Protein AF-A0A699ZXB0-F1 (afdb_monomer_lite)

Foldseek 3Di:
DALVVQLVVLVVVCVVVVQPLVSLLSNLVSCVSVVVLVSSLVSLVSNCVSPVPDPSSVVSNVVSD

pLDDT: mean 94.41, std 5.28, range [60.97, 97.62]

Radius of gyration: 10.56 Å; chains: 1; bounding box: 25×16×28 Å

Sequence (65 aa):
QSWAAAAKEASRVLEQDSFNVKALYRRAQAYIGTADFAEAEADVKKGLSAEPGNADLAALLKKLK

Structure (mmCIF, N/CA/C/O backbone):
data_AF-A0A699ZXB0-F1
#
_entry.id   AF-A0A699ZXB0-F1
#
loop_
_atom_site.group_PDB
_atom_site.id
_atom_site.type_symbol
_atom_site.label_atom_id
_atom_site.label_alt_id
_atom_site.label_comp_id
_atom_site.label_asym_id
_atom_site.label_entity_id
_atom_site.label_seq_id
_atom_site.pdbx_PDB_ins_code
_atom_site.Cartn_x
_atom_site.Cartn_y
_atom_site.Cartn_z
_atom_site.occupancy
_atom_site.B_iso_or_equiv
_atom_site.auth_seq_id
_atom_site.auth_comp_id
_atom_site.auth_asym_id
_atom_site.auth_atom_id
_atom_site.pdbx_PDB_model_num
ATOM 1 N N . GLN A 1 1 ? 0.319 -9.729 -16.944 1.00 60.97 1 GLN A N 1
ATOM 2 C CA . 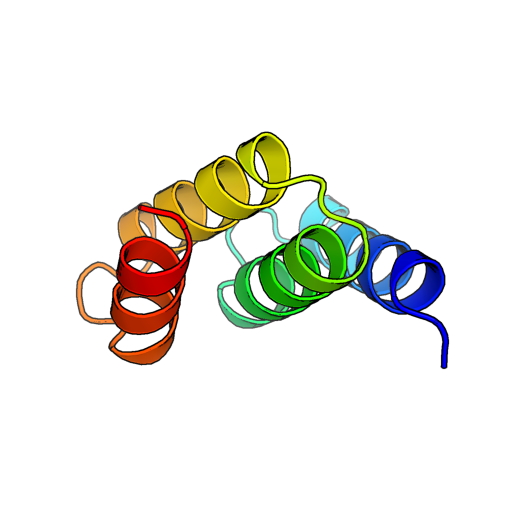GLN A 1 1 ? -0.079 -8.347 -16.598 1.00 60.97 1 GLN A CA 1
ATOM 3 C C . GLN A 1 1 ? 1.114 -7.712 -15.899 1.00 60.97 1 GLN A C 1
ATOM 5 O O . GLN A 1 1 ? 1.654 -8.346 -15.001 1.00 60.97 1 GLN A O 1
ATOM 10 N N . SER A 1 2 ? 1.599 -6.560 -16.361 1.00 89.56 2 SER A N 1
ATOM 11 C CA . SER A 1 2 ? 2.764 -5.893 -15.754 1.00 89.56 2 SER A CA 1
ATOM 12 C C . SER A 1 2 ? 2.347 -5.100 -14.516 1.00 89.56 2 SER A C 1
ATOM 14 O O . SER A 1 2 ? 1.214 -4.620 -14.459 1.00 89.56 2 SER A O 1
ATOM 16 N N . TRP A 1 3 ? 3.264 -4.892 -13.569 1.00 89.38 3 TRP A N 1
ATOM 17 C CA . TRP A 1 3 ? 3.018 -4.085 -12.366 1.00 89.38 3 TRP A CA 1
ATOM 18 C C . TRP A 1 3 ? 2.450 -2.694 -12.698 1.00 89.38 3 TRP A C 1
ATOM 20 O O . TRP A 1 3 ? 1.421 -2.299 -12.160 1.00 89.38 3 TRP A O 1
ATOM 30 N N . ALA A 1 4 ? 3.009 -2.012 -13.702 1.00 89.88 4 ALA A N 1
ATOM 31 C CA . ALA A 1 4 ? 2.509 -0.714 -14.166 1.00 89.88 4 ALA A CA 1
ATOM 32 C C . ALA A 1 4 ? 1.045 -0.741 -14.661 1.00 89.88 4 ALA A C 1
ATOM 34 O O . ALA A 1 4 ? 0.293 0.209 -14.443 1.00 89.88 4 ALA A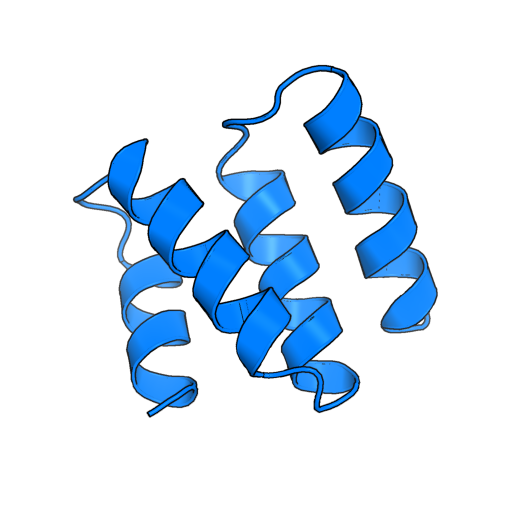 O 1
ATOM 35 N N . ALA A 1 5 ? 0.609 -1.831 -15.305 1.00 93.25 5 ALA A N 1
ATOM 36 C CA . ALA A 1 5 ? -0.782 -1.972 -15.739 1.00 93.25 5 ALA A CA 1
ATOM 37 C C . ALA A 1 5 ? -1.719 -2.143 -14.534 1.00 93.25 5 ALA A C 1
ATOM 39 O O . ALA A 1 5 ? -2.747 -1.472 -14.461 1.00 93.25 5 ALA A O 1
ATOM 40 N N . ALA A 1 6 ? -1.310 -2.949 -13.547 1.00 93.81 6 ALA A N 1
ATOM 41 C CA . ALA A 1 6 ? -2.066 -3.139 -12.312 1.00 93.81 6 ALA A CA 1
ATOM 42 C C . ALA A 1 6 ? -2.230 -1.824 -11.526 1.00 93.81 6 ALA A C 1
ATOM 44 O O . ALA A 1 6 ? -3.331 -1.519 -11.063 1.00 93.81 6 ALA A O 1
ATOM 45 N N . ALA A 1 7 ? -1.173 -1.006 -11.437 1.00 94.50 7 ALA A N 1
ATOM 46 C CA . ALA A 1 7 ? -1.245 0.312 -10.804 1.00 94.50 7 ALA A CA 1
ATOM 47 C C . ALA A 1 7 ? -2.230 1.251 -11.520 1.00 94.50 7 ALA A C 1
ATOM 49 O O . ALA A 1 7 ? -3.007 1.960 -10.872 1.00 94.50 7 ALA A O 1
ATOM 50 N N . LYS A 1 8 ? -2.243 1.232 -12.859 1.00 95.75 8 LYS A N 1
ATOM 51 C CA . LYS A 1 8 ? -3.166 2.035 -13.670 1.00 95.75 8 LYS A CA 1
ATOM 52 C C . LYS A 1 8 ? -4.624 1.610 -13.482 1.00 95.75 8 LYS A C 1
ATOM 54 O O . LYS A 1 8 ? -5.488 2.461 -13.286 1.00 95.75 8 LYS A O 1
ATOM 59 N N . GLU A 1 9 ? -4.904 0.310 -13.512 1.00 96.12 9 GLU A N 1
ATOM 60 C CA . GLU A 1 9 ? -6.260 -0.218 -13.312 1.00 96.12 9 GLU A CA 1
ATOM 61 C C . GLU A 1 9 ? -6.786 0.096 -11.910 1.00 96.12 9 GLU A C 1
ATOM 63 O O . GLU A 1 9 ? -7.915 0.565 -11.761 1.00 96.12 9 GLU A O 1
ATOM 68 N N . ALA A 1 10 ? -5.950 -0.088 -10.886 1.00 96.00 10 ALA A N 1
ATOM 69 C CA . ALA A 1 10 ? -6.298 0.274 -9.521 1.00 96.00 10 ALA A CA 1
ATOM 70 C C . ALA A 1 10 ? -6.517 1.787 -9.363 1.00 96.00 10 ALA A C 1
ATOM 72 O O . ALA A 1 10 ? -7.453 2.196 -8.681 1.00 96.00 10 ALA A O 1
ATOM 73 N N . SER A 1 11 ? -5.725 2.621 -10.044 1.00 96.19 11 SER A N 1
ATOM 74 C CA . SER A 1 11 ? -5.911 4.077 -10.013 1.00 96.19 11 SER A CA 1
ATOM 75 C C . SER A 1 11 ? -7.277 4.492 -10.550 1.00 96.19 11 SER A C 1
ATOM 77 O O . SER A 1 11 ? -7.927 5.322 -9.927 1.00 96.19 11 SER A O 1
ATOM 79 N N . ARG A 1 12 ? -7.770 3.846 -11.614 1.00 97.00 12 ARG A N 1
ATOM 80 C CA . ARG A 1 12 ? -9.110 4.121 -12.156 1.00 97.00 12 ARG A CA 1
ATOM 81 C C . ARG A 1 12 ? -10.232 3.835 -11.161 1.00 97.00 12 ARG A C 1
ATOM 83 O O . ARG A 1 12 ? -11.227 4.552 -11.124 1.00 97.00 12 ARG A O 1
ATOM 90 N N . VAL A 1 13 ? -10.081 2.791 -10.348 1.00 96.88 13 VAL A N 1
ATOM 91 C CA . VAL A 1 13 ? -11.033 2.507 -9.263 1.00 96.88 13 VAL A CA 1
ATOM 92 C C . VAL A 1 13 ? -10.959 3.606 -8.203 1.00 96.88 13 VAL A C 1
ATOM 94 O O . VAL A 1 13 ? -11.993 4.074 -7.741 1.00 96.88 13 VAL A O 1
ATOM 97 N N . LEU A 1 14 ? -9.751 4.065 -7.871 1.00 96.31 14 LEU A N 1
ATOM 98 C CA . LEU A 1 14 ? -9.523 5.106 -6.867 1.00 96.31 14 LEU A CA 1
ATOM 99 C C . LEU A 1 14 ? -9.973 6.506 -7.305 1.00 96.31 14 LEU A C 1
ATOM 101 O O . LEU A 1 14 ? -10.234 7.349 -6.451 1.00 96.31 14 LEU A O 1
ATOM 105 N N . GLU A 1 15 ? -10.103 6.758 -8.608 1.00 96.25 15 GLU A N 1
ATOM 106 C CA . GLU A 1 15 ? -10.745 7.972 -9.131 1.00 96.25 15 GLU A CA 1
ATOM 107 C C . GLU A 1 15 ? -12.246 8.018 -8.799 1.00 96.25 15 GLU A C 1
ATOM 109 O O . GLU A 1 15 ? -12.797 9.098 -8.606 1.00 96.25 15 GLU A O 1
ATOM 114 N N . GLN A 1 16 ? -12.907 6.859 -8.708 1.00 95.50 16 GLN A N 1
ATOM 115 C CA . GLN A 1 16 ? -14.332 6.757 -8.370 1.00 95.50 16 GLN A CA 1
ATOM 116 C C . GLN A 1 16 ? -14.560 6.571 -6.866 1.00 95.50 16 GLN A C 1
ATOM 118 O O . GLN A 1 16 ? -15.471 7.164 -6.295 1.00 95.50 16 GLN A O 1
ATOM 123 N N . ASP A 1 17 ? -13.721 5.761 -6.224 1.00 93.62 17 ASP A N 1
ATOM 124 C CA . ASP A 1 17 ? -13.756 5.471 -4.795 1.00 93.62 17 ASP A CA 1
ATOM 125 C C . ASP A 1 17 ? -12.339 5.552 -4.232 1.00 93.62 17 ASP A C 1
ATOM 127 O O . ASP A 1 17 ? -11.587 4.576 -4.180 1.00 93.62 17 ASP A O 1
ATOM 131 N N . SER A 1 18 ? -11.969 6.751 -3.794 1.00 93.00 18 SER A N 1
ATOM 132 C CA . SER A 1 18 ? -10.601 7.028 -3.368 1.00 93.00 18 SER A CA 1
ATOM 133 C C . SER A 1 18 ? -10.181 6.301 -2.084 1.00 93.00 18 SER A C 1
ATOM 135 O O . SER A 1 18 ? -8.985 6.288 -1.776 1.00 93.00 18 SER A O 1
ATOM 137 N N . PHE A 1 19 ? -11.125 5.700 -1.352 1.00 92.81 19 PHE A N 1
ATOM 138 C CA . PHE A 1 19 ? -10.882 4.929 -0.130 1.00 92.81 19 PHE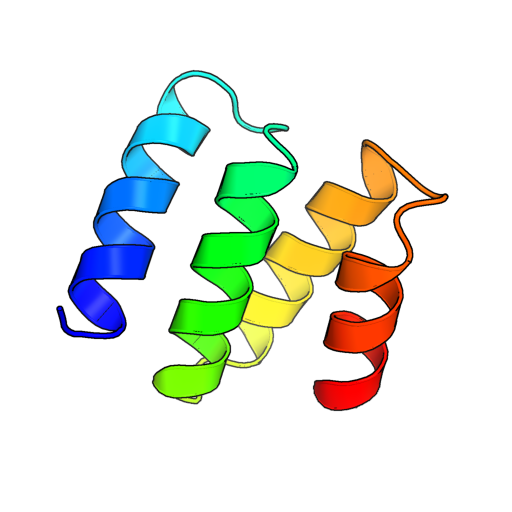 A CA 1
ATOM 139 C C . PHE A 1 19 ? -11.068 3.423 -0.338 1.00 92.81 19 PHE A C 1
ATOM 141 O O . PHE A 1 19 ? -11.059 2.665 0.632 1.00 92.81 19 PHE A O 1
ATOM 148 N N . ASN A 1 20 ? -11.171 2.963 -1.589 1.00 96.38 20 ASN A N 1
ATOM 149 C CA . ASN A 1 20 ? -11.315 1.549 -1.889 1.00 96.38 20 ASN A CA 1
ATOM 150 C C . ASN A 1 20 ? -10.084 0.750 -1.436 1.00 96.38 20 ASN A C 1
ATOM 152 O O . ASN A 1 20 ? -9.060 0.697 -2.125 1.00 96.38 20 ASN A O 1
ATOM 156 N N . VAL A 1 21 ? -10.200 0.073 -0.295 1.00 96.44 21 VAL A N 1
ATOM 157 C CA . VAL A 1 21 ? -9.102 -0.670 0.340 1.00 96.44 21 VAL A CA 1
ATOM 158 C C . VAL A 1 21 ? -8.500 -1.721 -0.595 1.00 96.44 21 VAL A C 1
ATOM 160 O O . VAL A 1 21 ? -7.279 -1.862 -0.668 1.00 96.44 21 VAL A O 1
ATOM 163 N N . LYS A 1 22 ? -9.326 -2.412 -1.392 1.00 95.69 22 LYS A N 1
ATOM 164 C CA . LYS A 1 22 ? -8.847 -3.417 -2.357 1.00 95.69 22 LYS A CA 1
ATOM 165 C C . LYS A 1 22 ? -8.029 -2.793 -3.488 1.00 95.69 22 LYS A C 1
ATOM 167 O O . LYS A 1 22 ? -7.053 -3.399 -3.931 1.00 95.69 22 LYS A O 1
ATOM 172 N N . ALA A 1 23 ? -8.420 -1.620 -3.984 1.00 97.19 23 ALA A N 1
ATOM 173 C CA . ALA A 1 23 ? -7.666 -0.928 -5.025 1.00 97.19 23 ALA A CA 1
ATOM 174 C C . ALA A 1 23 ? -6.364 -0.326 -4.475 1.00 97.19 23 ALA A C 1
ATOM 176 O O . ALA A 1 23 ? -5.323 -0.506 -5.103 1.00 97.19 23 ALA A O 1
ATOM 177 N N . LEU A 1 24 ? -6.390 0.272 -3.277 1.00 97.62 24 LEU A N 1
ATOM 178 C CA . LEU A 1 24 ? -5.187 0.756 -2.583 1.00 97.62 24 LEU A CA 1
ATOM 179 C C . LEU A 1 24 ? -4.180 -0.376 -2.357 1.00 97.62 24 LEU A C 1
ATOM 181 O O . LEU A 1 24 ? -3.007 -0.236 -2.687 1.00 97.62 24 LEU A O 1
ATOM 185 N N . TYR A 1 25 ? -4.645 -1.537 -1.891 1.00 97.19 25 TYR A N 1
ATOM 186 C CA . TYR A 1 25 ? -3.800 -2.715 -1.696 1.00 97.19 25 TYR A CA 1
ATOM 187 C C . TYR A 1 25 ? -3.117 -3.172 -2.995 1.00 97.19 25 TYR A C 1
ATOM 189 O O . TYR A 1 25 ? -1.903 -3.373 -3.032 1.00 97.19 25 TYR A O 1
ATOM 197 N N . ARG A 1 26 ? -3.884 -3.308 -4.086 1.00 96.69 26 ARG A N 1
ATOM 198 C CA . ARG A 1 26 ? -3.347 -3.737 -5.390 1.00 96.69 26 ARG A CA 1
ATOM 199 C C . ARG A 1 26 ? -2.361 -2.730 -5.966 1.00 96.69 26 ARG A C 1
ATOM 201 O O . ARG A 1 26 ? -1.348 -3.133 -6.534 1.00 96.69 26 ARG A O 1
ATOM 208 N N . ARG A 1 27 ? -2.649 -1.435 -5.826 1.00 97.62 27 ARG A N 1
ATOM 209 C CA . ARG A 1 27 ? -1.769 -0.376 -6.314 1.00 97.62 27 ARG A CA 1
ATOM 210 C C . ARG A 1 27 ? -0.470 -0.312 -5.510 1.00 97.62 27 ARG A C 1
ATOM 212 O O . ARG A 1 27 ? 0.594 -0.270 -6.114 1.00 97.62 27 ARG A O 1
ATOM 219 N N . ALA A 1 28 ? -0.538 -0.474 -4.190 1.00 97.31 28 ALA A N 1
ATOM 220 C CA . ALA A 1 28 ? 0.646 -0.584 -3.346 1.00 97.31 28 ALA A CA 1
ATOM 221 C C . ALA A 1 28 ? 1.528 -1.790 -3.706 1.00 97.31 28 ALA A C 1
ATOM 223 O O . ALA A 1 28 ? 2.747 -1.663 -3.789 1.00 97.31 28 ALA A O 1
ATOM 224 N N . GLN A 1 29 ? 0.933 -2.959 -3.969 1.00 96.75 29 GLN A N 1
ATOM 225 C CA . GLN A 1 29 ? 1.683 -4.128 -4.448 1.00 96.75 29 GLN A CA 1
ATOM 226 C C . GLN A 1 29 ? 2.363 -3.873 -5.796 1.00 96.75 29 GLN A C 1
ATOM 228 O O . GLN A 1 29 ? 3.504 -4.287 -5.995 1.00 96.75 29 GLN A O 1
ATOM 233 N N . ALA A 1 30 ? 1.674 -3.190 -6.711 1.00 96.94 30 ALA A N 1
ATOM 234 C CA . ALA A 1 30 ? 2.239 -2.814 -7.996 1.00 96.94 30 ALA A CA 1
ATOM 235 C C . ALA A 1 30 ? 3.432 -1.866 -7.843 1.00 96.94 30 ALA A C 1
ATOM 237 O O . ALA A 1 30 ? 4.472 -2.127 -8.441 1.00 96.94 30 ALA A O 1
ATOM 238 N N . TYR A 1 31 ? 3.306 -0.846 -6.994 1.00 97.25 31 TYR A N 1
ATOM 239 C CA . TYR A 1 31 ? 4.388 0.083 -6.683 1.00 97.25 31 TYR A CA 1
ATOM 240 C C . TYR A 1 31 ? 5.586 -0.602 -6.013 1.00 97.25 31 TYR A C 1
ATOM 242 O O . TYR A 1 31 ? 6.727 -0.336 -6.370 1.00 97.25 31 TYR A O 1
ATOM 250 N N . ILE A 1 32 ? 5.363 -1.576 -5.124 1.00 95.38 32 ILE A N 1
ATOM 251 C CA . ILE A 1 32 ? 6.452 -2.420 -4.597 1.00 95.38 32 ILE A CA 1
ATOM 252 C C . ILE A 1 32 ? 7.156 -3.179 -5.728 1.00 95.38 32 ILE A C 1
ATOM 254 O O . ILE A 1 32 ? 8.383 -3.247 -5.757 1.00 95.38 32 ILE A O 1
ATOM 258 N N . GLY A 1 33 ? 6.391 -3.740 -6.668 1.00 93.38 33 GLY A N 1
ATOM 259 C CA . GLY A 1 33 ? 6.926 -4.461 -7.824 1.00 93.38 33 GLY A CA 1
ATOM 260 C C . GLY A 1 33 ? 7.7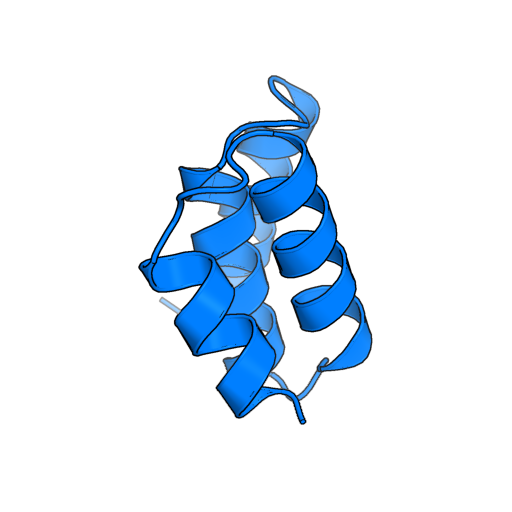32 -3.588 -8.792 1.00 93.38 33 GLY A C 1
ATOM 261 O O . GLY A 1 33 ? 8.573 -4.117 -9.518 1.00 93.38 33 GLY A O 1
ATOM 262 N N . THR A 1 34 ? 7.503 -2.272 -8.794 1.00 94.75 34 THR A N 1
ATOM 263 C CA . THR A 1 34 ? 8.266 -1.276 -9.568 1.00 94.75 34 THR A CA 1
ATOM 264 C C . THR A 1 34 ? 9.298 -0.509 -8.737 1.00 94.75 34 THR A C 1
ATOM 266 O O . THR A 1 34 ? 9.978 0.352 -9.283 1.00 94.75 34 THR A O 1
ATOM 269 N N . ALA A 1 35 ? 9.481 -0.875 -7.462 1.00 94.44 35 ALA A N 1
ATOM 270 C CA . ALA A 1 35 ? 10.360 -0.214 -6.491 1.00 94.44 35 ALA A CA 1
ATOM 271 C C . ALA A 1 35 ? 9.982 1.245 -6.139 1.00 94.44 35 ALA A C 1
ATOM 273 O O . ALA A 1 35 ? 10.786 1.975 -5.559 1.00 94.44 35 ALA A O 1
ATOM 274 N N . ASP A 1 36 ? 8.737 1.644 -6.397 1.00 95.81 36 ASP A N 1
ATOM 275 C CA . ASP A 1 36 ? 8.156 2.940 -6.022 1.00 95.81 36 ASP A CA 1
ATOM 276 C C . ASP A 1 36 ? 7.627 2.894 -4.572 1.00 95.81 36 ASP A C 1
ATOM 278 O O . ASP A 1 36 ? 6.429 2.963 -4.288 1.00 95.81 36 ASP A O 1
ATOM 282 N N . PHE A 1 37 ? 8.526 2.683 -3.608 1.00 95.62 37 PHE A N 1
ATOM 283 C CA . PHE A 1 37 ? 8.137 2.376 -2.224 1.00 95.62 37 PHE A CA 1
ATOM 284 C C . PHE A 1 37 ? 7.395 3.513 -1.506 1.00 95.62 37 PHE A C 1
ATOM 286 O O . PHE A 1 37 ? 6.571 3.238 -0.632 1.00 95.62 37 PHE A O 1
ATOM 293 N N . ALA A 1 38 ? 7.652 4.774 -1.865 1.00 96.00 38 ALA A N 1
ATOM 294 C CA . ALA A 1 38 ? 6.982 5.920 -1.254 1.00 96.00 38 ALA A CA 1
ATOM 295 C C . ALA A 1 38 ? 5.489 5.957 -1.621 1.00 96.00 38 ALA A C 1
ATOM 297 O O . ALA A 1 38 ? 4.632 6.105 -0.746 1.00 96.00 38 ALA A O 1
ATOM 298 N N . GLU A 1 39 ? 5.163 5.739 -2.895 1.00 96.50 39 GLU A N 1
ATOM 299 C CA . GLU A 1 39 ? 3.789 5.635 -3.379 1.00 96.50 39 GLU A CA 1
ATOM 300 C C . GLU A 1 39 ? 3.069 4.418 -2.793 1.00 96.50 39 GLU A C 1
ATOM 302 O O . GLU A 1 39 ? 1.911 4.521 -2.377 1.00 96.50 39 GLU A O 1
ATOM 307 N N . ALA A 1 40 ? 3.766 3.283 -2.673 1.00 97.38 40 ALA A N 1
ATOM 308 C CA . ALA A 1 40 ? 3.224 2.111 -1.997 1.00 97.38 40 ALA A CA 1
ATOM 309 C C . ALA A 1 40 ? 2.877 2.402 -0.529 1.00 97.38 40 ALA A C 1
ATOM 311 O O . ALA A 1 40 ? 1.803 2.025 -0.056 1.00 97.38 40 ALA A O 1
ATOM 312 N N . GLU A 1 41 ? 3.756 3.095 0.198 1.00 96.94 41 GLU A N 1
ATOM 313 C CA . GLU A 1 41 ? 3.521 3.445 1.598 1.00 96.94 41 GLU A CA 1
ATOM 314 C C . GLU A 1 41 ? 2.327 4.396 1.751 1.00 96.94 41 GLU A C 1
ATOM 316 O O . GLU A 1 41 ? 1.511 4.224 2.662 1.00 96.94 41 GLU A O 1
ATOM 321 N N . ALA A 1 42 ? 2.187 5.366 0.844 1.00 97.06 42 ALA A N 1
ATOM 322 C CA . ALA A 1 42 ? 1.066 6.298 0.831 1.00 97.06 42 ALA A CA 1
ATOM 323 C C . ALA A 1 42 ? -0.278 5.573 0.652 1.00 97.06 42 ALA A C 1
ATOM 325 O O . ALA A 1 42 ? -1.219 5.818 1.414 1.00 97.06 42 ALA A O 1
ATOM 326 N N . ASP A 1 43 ? -0.354 4.634 -0.294 1.00 97.56 43 ASP A N 1
ATOM 327 C CA . ASP A 1 43 ? -1.554 3.826 -0.522 1.00 97.56 43 ASP A CA 1
ATOM 328 C C . ASP A 1 43 ? -1.895 2.950 0.684 1.00 97.56 43 ASP A C 1
ATOM 330 O O . ASP A 1 43 ? -3.057 2.868 1.094 1.00 97.56 43 ASP A O 1
ATOM 334 N N . VAL A 1 44 ? -0.881 2.340 1.300 1.00 97.06 44 VAL A N 1
ATOM 335 C CA . VAL A 1 44 ? -1.064 1.486 2.476 1.00 97.06 44 VAL A CA 1
ATOM 336 C C . VAL A 1 44 ? -1.554 2.290 3.679 1.00 97.06 44 VAL A C 1
ATOM 338 O O . VAL A 1 44 ? -2.509 1.882 4.342 1.00 97.06 44 VAL A O 1
ATOM 341 N N . LYS A 1 45 ? -0.962 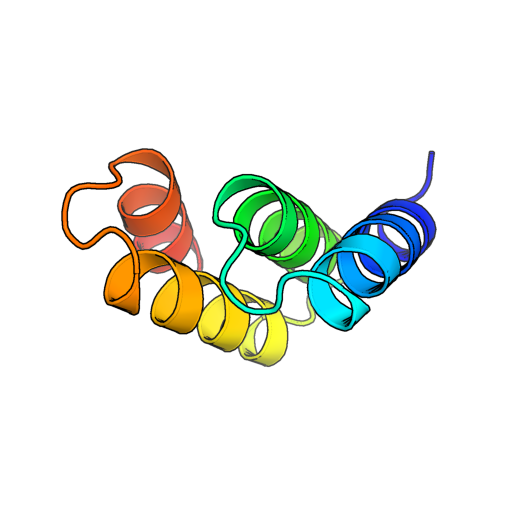3.461 3.939 1.00 96.44 45 LYS A N 1
ATOM 342 C CA . LYS A 1 45 ? -1.401 4.377 5.004 1.00 96.44 45 LYS A CA 1
ATOM 343 C C . LYS A 1 45 ? -2.828 4.862 4.771 1.00 96.44 45 LYS A C 1
ATOM 345 O O . LYS A 1 45 ? -3.620 4.888 5.712 1.00 96.44 45 LYS A O 1
ATOM 350 N N . LYS A 1 46 ? -3.182 5.204 3.528 1.00 96.69 46 LYS A N 1
ATOM 351 C CA . LYS A 1 46 ? -4.550 5.611 3.185 1.00 96.69 46 LYS A CA 1
ATOM 352 C C . LYS A 1 46 ? -5.546 4.477 3.423 1.00 96.69 46 LYS A C 1
ATOM 354 O O . LYS A 1 46 ? -6.605 4.712 3.999 1.00 96.69 46 LYS A O 1
ATOM 359 N N . GLY A 1 47 ? -5.186 3.253 3.040 1.00 96.75 47 GLY A N 1
ATOM 360 C CA . GLY A 1 47 ? -6.017 2.072 3.246 1.00 96.75 47 GLY A CA 1
ATOM 361 C C . GLY A 1 47 ? -6.223 1.755 4.726 1.00 96.75 47 GLY A C 1
ATOM 362 O O . GLY A 1 47 ? -7.348 1.501 5.135 1.00 96.75 47 GLY A O 1
ATOM 363 N N . LEU A 1 48 ? -5.172 1.856 5.547 1.00 95.88 48 LEU A N 1
ATOM 364 C CA . LEU A 1 48 ? -5.266 1.677 7.001 1.00 95.88 48 LEU A CA 1
ATOM 365 C C . LEU A 1 48 ? -6.052 2.800 7.687 1.00 95.88 48 LEU A C 1
ATOM 367 O O . LEU A 1 48 ? -6.644 2.573 8.731 1.00 95.88 48 LEU A O 1
ATOM 371 N N . SER A 1 49 ? -6.085 4.004 7.115 1.00 95.56 49 SER A N 1
ATOM 372 C CA . SER A 1 49 ? -6.954 5.076 7.616 1.00 95.56 49 SER A CA 1
ATOM 373 C C . SER A 1 49 ? -8.441 4.746 7.407 1.00 95.56 49 SER A C 1
ATOM 375 O O . SER A 1 49 ? -9.266 5.053 8.263 1.00 95.56 49 SER A O 1
ATOM 377 N N . ALA A 1 50 ? -8.782 4.079 6.296 1.00 94.56 50 ALA A N 1
ATOM 378 C CA . ALA A 1 50 ? -10.142 3.607 6.021 1.00 94.56 50 ALA A CA 1
ATOM 379 C C . ALA A 1 50 ? -10.496 2.328 6.803 1.00 94.56 50 ALA A C 1
ATOM 381 O O . ALA A 1 50 ? -11.581 2.226 7.369 1.00 94.56 50 ALA A O 1
ATOM 382 N N . GLU A 1 51 ? -9.571 1.368 6.868 1.00 94.69 51 GLU A N 1
ATOM 383 C CA . GLU A 1 51 ? -9.710 0.108 7.601 1.00 94.69 51 GLU A CA 1
ATOM 384 C C . GLU A 1 51 ? -8.486 -0.144 8.506 1.00 94.69 51 GLU A C 1
ATOM 386 O O . GLU A 1 51 ? -7.571 -0.890 8.137 1.00 94.69 51 GLU A O 1
ATOM 391 N N . PRO A 1 52 ? -8.463 0.413 9.731 1.00 94.19 52 PRO A N 1
ATOM 392 C CA . PRO A 1 52 ? -7.327 0.270 10.650 1.00 94.19 52 PRO A CA 1
ATOM 393 C C . PRO A 1 52 ? -7.007 -1.176 11.051 1.00 94.19 52 PRO A C 1
ATOM 395 O O . PRO A 1 52 ? -5.882 -1.479 11.441 1.00 94.19 52 PRO A O 1
ATOM 398 N N . GLY A 1 53 ? -7.992 -2.076 10.961 1.00 93.56 53 GLY A N 1
ATOM 399 C CA . GLY A 1 53 ? -7.856 -3.500 11.280 1.00 93.56 53 GLY A CA 1
ATOM 400 C C . GLY A 1 53 ? -7.401 -4.381 10.113 1.00 93.56 53 GLY A C 1
ATOM 401 O O . GLY A 1 53 ? -7.356 -5.601 10.266 1.00 93.56 53 GLY A O 1
ATOM 402 N N . ASN A 1 54 ? -7.097 -3.808 8.945 1.00 95.69 54 ASN A N 1
ATOM 403 C CA . ASN A 1 54 ? -6.753 -4.591 7.765 1.00 95.69 54 ASN A CA 1
ATOM 404 C C . ASN A 1 54 ? -5.347 -5.215 7.892 1.00 95.69 54 ASN A C 1
ATOM 406 O O . ASN A 1 54 ? -4.319 -4.542 7.757 1.00 95.69 54 ASN A O 1
ATOM 410 N N . ALA A 1 55 ? -5.304 -6.524 8.156 1.00 96.06 55 ALA A N 1
ATOM 411 C CA . ALA A 1 55 ? -4.065 -7.263 8.394 1.00 96.06 55 ALA A CA 1
ATOM 412 C C . ALA A 1 55 ? -3.142 -7.300 7.163 1.00 96.06 55 ALA A C 1
ATOM 414 O O . ALA A 1 55 ? -1.919 -7.249 7.312 1.00 96.06 55 ALA A O 1
ATOM 415 N N . ASP A 1 56 ? -3.712 -7.341 5.957 1.00 95.12 56 ASP A N 1
ATOM 416 C CA . ASP A 1 56 ? -2.959 -7.382 4.705 1.00 95.12 56 ASP A CA 1
ATOM 417 C C . ASP A 1 56 ? -2.205 -6.071 4.450 1.00 95.12 56 ASP A C 1
ATOM 419 O O . ASP A 1 56 ? -1.016 -6.081 4.116 1.00 95.12 56 ASP A O 1
ATOM 423 N N . LEU A 1 57 ? -2.864 -4.929 4.668 1.00 95.75 57 LEU A N 1
ATOM 424 C CA . LEU A 1 57 ? -2.227 -3.615 4.580 1.00 95.75 57 LEU A CA 1
ATOM 425 C C . LEU A 1 57 ? -1.174 -3.420 5.674 1.00 95.75 57 LEU A C 1
ATOM 427 O O . LEU A 1 57 ? -0.078 -2.933 5.397 1.00 95.75 57 LEU A O 1
ATOM 431 N N . ALA A 1 58 ? -1.451 -3.859 6.903 1.00 95.62 58 ALA A N 1
ATOM 432 C CA . ALA A 1 58 ? -0.468 -3.812 7.982 1.00 95.62 58 ALA A CA 1
ATOM 433 C C . ALA A 1 58 ? 0.775 -4.665 7.664 1.00 95.62 58 ALA A C 1
ATOM 435 O O . ALA A 1 58 ? 1.899 -4.272 7.987 1.00 95.62 58 ALA A O 1
ATOM 436 N N . ALA A 1 59 ? 0.598 -5.816 7.008 1.00 95.94 59 ALA A N 1
ATOM 437 C CA . ALA A 1 59 ? 1.700 -6.652 6.546 1.00 95.94 59 ALA A CA 1
ATOM 438 C C . ALA A 1 59 ? 2.498 -5.990 5.410 1.00 95.94 59 ALA A C 1
ATOM 440 O O . ALA A 1 59 ? 3.726 -6.060 5.425 1.00 95.94 59 ALA A O 1
ATOM 441 N N . LEU A 1 60 ? 1.838 -5.315 4.460 1.00 94.69 60 LEU A N 1
ATOM 442 C CA . LEU A 1 60 ? 2.519 -4.532 3.421 1.00 94.69 60 LEU A CA 1
ATOM 443 C C . LEU A 1 60 ? 3.344 -3.390 4.014 1.00 94.69 60 LEU A C 1
ATOM 445 O O . LEU A 1 60 ? 4.504 -3.235 3.644 1.00 94.69 60 LEU A O 1
ATOM 449 N N . LEU A 1 61 ? 2.796 -2.644 4.978 1.00 94.50 61 LEU A N 1
ATOM 450 C CA . LEU A 1 61 ? 3.516 -1.545 5.626 1.00 94.50 61 LEU A CA 1
ATOM 451 C C . LEU A 1 61 ? 4.804 -2.023 6.305 1.00 94.50 61 LEU A C 1
ATOM 453 O O . LEU A 1 61 ? 5.809 -1.324 6.292 1.00 94.50 61 LEU A O 1
ATOM 457 N N . LYS A 1 62 ? 4.784 -3.227 6.890 1.00 93.56 62 LYS A N 1
ATOM 458 C CA . LYS A 1 62 ? 5.969 -3.847 7.499 1.00 93.56 62 LYS A CA 1
ATOM 459 C C . LYS A 1 62 ? 7.018 -4.280 6.474 1.00 93.56 62 LYS A C 1
ATOM 461 O O . LYS A 1 62 ? 8.178 -4.339 6.838 1.00 93.56 62 LYS A O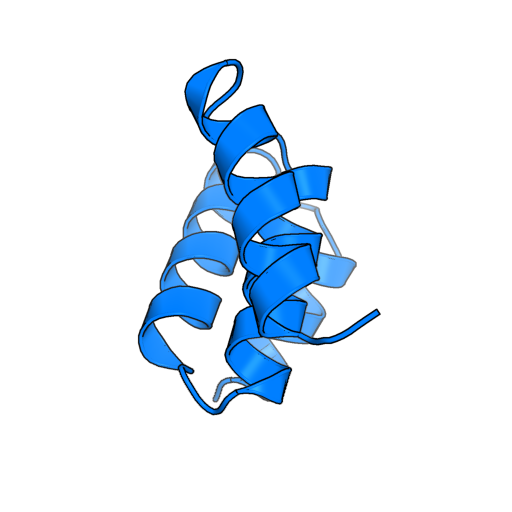 1
ATOM 466 N N . LYS A 1 63 ? 6.624 -4.599 5.236 1.00 90.12 63 LYS A N 1
ATOM 467 C CA . LYS A 1 63 ? 7.554 -4.947 4.142 1.00 90.12 63 LYS A CA 1
ATOM 468 C C . LYS A 1 63 ? 8.214 -3.724 3.504 1.00 90.12 63 LYS A C 1
ATOM 470 O O . LYS A 1 63 ? 9.219 -3.877 2.824 1.00 90.12 63 LYS A O 1
ATOM 475 N N . LEU A 1 64 ? 7.605 -2.550 3.668 1.00 88.62 64 LEU A N 1
ATOM 476 C CA . LEU A 1 64 ? 8.087 -1.267 3.149 1.00 88.62 64 LEU A CA 1
ATOM 477 C C . LEU A 1 64 ? 9.071 -0.562 4.097 1.00 88.62 64 LEU A C 1
ATOM 479 O O . LEU A 1 64 ? 9.661 0.443 3.711 1.00 88.62 64 LEU A O 1
ATOM 483 N N . LYS A 1 65 ? 9.215 -1.066 5.327 1.00 75.12 65 LYS A N 1
ATOM 484 C CA . LYS A 1 65 ? 10.183 -0.611 6.329 1.00 75.12 65 LYS A CA 1
ATOM 485 C C . LYS A 1 65 ? 11.389 -1.535 6.357 1.00 75.12 65 LYS A C 1
ATOM 487 O O . LYS A 1 65 ? 12.489 -1.010 6.620 1.00 75.12 65 LYS A O 1
#

Organism: Haematococcus lacustris (NCBI:txid44745)

InterPro domains:
  IPR011990 Tetratricopeptide-like helical domain superfamily [G3DSA:1.25.40.10] (1-65)
  IPR011990 Tetratricopeptide-like helical domain superfamily [SSF48452] (3-62)
  IPR019734 Tetratricopeptide repeat [PS50005] (21-54)
  IPR050754 Peptidyl-prolyl cis-trans isomerase FKBP4/5/8-like [PTHR46512] (3-65)

Secondary structure (DSSP, 8-state):
--HHHHHHHHHHHHHH-TT-HHHHHHHHHHHHHTT-HHHHHHHHHHHHHH-TT-HHHHHHHHH--